Protein AF-A0A182JF15-F1 (afdb_monomer_lite)

Organism: Anopheles atroparvus (NCBI:txid41427)

InterPro domains:
  IPR009947 NADH dehydrogenase [ubiquinone] 1 alpha subcomplex subunit 7 [PF07347] (35-104)
  IPR009947 NADH dehydrogenase [ubiquinone] 1 alpha subcomplex subunit 7 [PTHR12485] (27-107)

pLDDT: mean 77.52, std 18.1, range [44.81, 95.81]

Foldseek 3Di:
DDDDPPVVVVPPDPDDDPPPPPPPPDDPDDPDDDPPVVQVVVCVVVVHRDDDPDDDPVNDDDPDDPDDDDDDDPQPDPPPRDPVVVCVVVVDDDDDDPPVPPVPPPDD

Structure (mmCIF, N/CA/C/O backbone):
data_AF-A0A182JF15-F1
#
_entry.id   AF-A0A182JF15-F1
#
loop_
_atom_site.group_PDB
_atom_site.id
_atom_site.type_symbol
_atom_site.label_atom_id
_atom_site.label_alt_id
_atom_site.label_comp_id
_atom_site.label_asym_id
_atom_site.label_entity_id
_atom_site.label_seq_id
_atom_site.pdbx_PDB_ins_code
_atom_site.Cartn_x
_atom_site.Cartn_y
_atom_site.Cartn_z
_atom_site.occupancy
_atom_site.B_iso_or_equiv
_atom_site.auth_seq_id
_atom_site.auth_comp_id
_atom_site.auth_asym_id
_atom_site.auth_atom_id
_atom_site.pdbx_PDB_model_num
ATOM 1 N N . LEU A 1 1 ? -16.891 -14.675 -47.297 1.00 50.59 1 LEU A N 1
ATOM 2 C CA . LEU A 1 1 ? -18.079 -15.525 -47.072 1.00 50.59 1 LEU A CA 1
ATOM 3 C C . LEU A 1 1 ? -17.564 -16.767 -46.359 1.00 50.59 1 LEU A C 1
ATOM 5 O O . LEU A 1 1 ? -16.519 -17.239 -46.787 1.00 50.59 1 LEU A O 1
ATOM 9 N N . GLU A 1 2 ? -18.190 -17.152 -45.241 1.00 55.72 2 GLU A N 1
ATOM 10 C CA . GLU A 1 2 ? -17.717 -18.124 -44.227 1.00 55.72 2 GLU A CA 1
ATOM 11 C C . GLU A 1 2 ? -16.425 -17.678 -43.502 1.00 55.72 2 GLU A C 1
ATOM 13 O O . GLU A 1 2 ? -15.336 -17.748 -44.047 1.00 55.72 2 GLU A O 1
ATOM 18 N N . ASN A 1 3 ? -16.380 -17.155 -42.277 1.00 51.91 3 ASN A N 1
ATOM 19 C CA . ASN A 1 3 ? -17.007 -17.608 -41.041 1.00 51.91 3 ASN A CA 1
ATOM 20 C C . ASN A 1 3 ? -16.859 -16.477 -40.001 1.00 51.91 3 ASN A C 1
ATOM 22 O O . ASN A 1 3 ? -15.788 -16.320 -39.411 1.00 51.91 3 ASN A O 1
ATOM 26 N N . ARG A 1 4 ? -17.899 -15.662 -39.783 1.00 54.47 4 ARG A N 1
ATOM 27 C CA . ARG A 1 4 ? -17.924 -14.654 -38.699 1.00 54.47 4 ARG A CA 1
ATOM 28 C C . ARG A 1 4 ? -18.966 -14.933 -37.613 1.00 54.47 4 ARG A C 1
ATOM 30 O O . ARG A 1 4 ? -19.092 -14.130 -36.697 1.00 54.47 4 ARG A O 1
ATOM 37 N N . ASP A 1 5 ? -19.606 -16.103 -37.633 1.00 54.56 5 ASP A N 1
ATOM 38 C CA . ASP A 1 5 ? -20.839 -16.316 -36.860 1.00 54.56 5 ASP A CA 1
ATOM 39 C C . ASP A 1 5 ? -20.778 -17.449 -35.816 1.00 54.56 5 ASP A C 1
ATOM 41 O O . ASP A 1 5 ? -21.787 -17.774 -35.198 1.00 54.56 5 ASP A O 1
ATOM 45 N N . SER A 1 6 ? -19.599 -18.010 -35.519 1.00 50.53 6 SER A N 1
ATOM 46 C CA . SER A 1 6 ? -19.487 -19.106 -34.532 1.00 50.53 6 SER A CA 1
ATOM 47 C C . SER A 1 6 ? -19.201 -18.656 -33.093 1.00 50.53 6 SER A C 1
ATOM 49 O O . SER A 1 6 ? -19.314 -19.462 -32.172 1.00 50.53 6 SER A O 1
ATOM 51 N N . CYS A 1 7 ? -18.877 -17.380 -32.850 1.00 47.06 7 CYS A N 1
ATOM 52 C CA . CYS A 1 7 ? -18.657 -16.879 -31.482 1.00 47.06 7 CYS A CA 1
ATOM 53 C C . CYS A 1 7 ? -19.948 -16.423 -30.781 1.00 47.06 7 CYS A C 1
ATOM 55 O O . CYS A 1 7 ? -20.002 -16.427 -29.553 1.00 47.06 7 CYS A O 1
ATOM 57 N N . ALA A 1 8 ? -21.004 -16.071 -31.523 1.00 52.19 8 ALA A N 1
ATOM 58 C CA . ALA A 1 8 ? -22.243 -15.560 -30.930 1.00 52.19 8 ALA A CA 1
ATOM 59 C C . ALA A 1 8 ? -23.085 -16.655 -30.241 1.00 52.19 8 ALA A C 1
ATOM 61 O O . ALA A 1 8 ? -23.824 -16.369 -29.300 1.00 52.19 8 ALA A O 1
ATOM 62 N N . ILE A 1 9 ? -22.937 -17.920 -30.651 1.00 52.41 9 ILE A N 1
ATOM 63 C CA . ILE A 1 9 ? -23.761 -19.037 -30.155 1.00 52.41 9 ILE A CA 1
ATOM 64 C C . ILE A 1 9 ? -23.273 -19.571 -28.792 1.00 52.41 9 ILE A C 1
ATOM 66 O O . ILE A 1 9 ? -24.055 -20.156 -28.046 1.00 52.41 9 ILE A O 1
ATOM 70 N N . TRP A 1 10 ? -22.029 -19.294 -28.380 1.00 44.81 10 TRP A N 1
ATOM 71 C CA . TRP A 1 10 ? -21.513 -19.742 -27.074 1.00 44.81 10 TRP A CA 1
ATOM 72 C C . TRP A 1 10 ? -21.663 -18.713 -25.935 1.00 44.81 10 TRP A C 1
ATOM 74 O O . TRP A 1 10 ? -21.242 -18.970 -24.809 1.00 44.81 10 TRP A O 1
ATOM 84 N N . CYS A 1 11 ? -22.305 -17.565 -26.183 1.00 46.03 11 CYS A N 1
ATOM 85 C CA . CYS A 1 11 ? -22.541 -16.543 -25.153 1.00 46.03 11 CYS A CA 1
ATOM 86 C C . CYS A 1 11 ? -23.861 -16.701 -24.373 1.00 46.03 11 CYS A C 1
ATOM 88 O O . CYS A 1 11 ? -24.084 -15.946 -23.431 1.00 46.03 11 CYS A O 1
ATOM 90 N N . ILE A 1 12 ? -24.723 -17.673 -24.705 1.00 53.47 12 ILE A N 1
ATOM 91 C CA . ILE A 1 12 ? -26.084 -17.765 -24.130 1.00 53.47 12 ILE A CA 1
ATOM 92 C C . ILE A 1 12 ? -26.241 -18.820 -23.010 1.00 53.47 12 ILE A C 1
ATOM 94 O O . ILE A 1 12 ? -27.266 -18.831 -22.337 1.00 53.47 12 ILE A O 1
ATOM 98 N N . LEU A 1 13 ? -25.241 -19.655 -22.685 1.00 51.59 13 LEU A N 1
ATOM 99 C CA . LEU A 1 13 ? -25.446 -20.724 -21.685 1.00 51.59 13 LEU A CA 1
ATOM 100 C C . LEU A 1 13 ? -24.301 -20.964 -20.684 1.00 51.59 13 LEU A C 1
ATOM 102 O O . LEU A 1 13 ? -23.949 -22.105 -20.392 1.00 51.59 13 LEU A O 1
ATOM 106 N N . ARG A 1 14 ? -23.760 -19.912 -20.055 1.00 47.81 14 ARG A N 1
ATOM 107 C CA . ARG A 1 14 ? -23.017 -20.063 -18.783 1.00 47.81 14 ARG A CA 1
ATOM 108 C C . ARG A 1 14 ? -23.894 -19.623 -17.615 1.00 47.81 14 ARG A C 1
ATOM 110 O O . ARG A 1 14 ? -23.664 -18.615 -16.955 1.00 47.81 14 ARG A O 1
ATOM 117 N N . SER A 1 15 ? -24.922 -20.439 -17.401 1.00 52.06 15 SER A N 1
ATOM 118 C CA . SER A 1 15 ? -25.762 -20.463 -16.212 1.00 52.06 15 SER A CA 1
ATOM 119 C C . SER A 1 15 ? -24.910 -20.459 -14.940 1.00 52.06 15 SER A C 1
ATOM 121 O O . SER A 1 15 ? -24.071 -21.334 -14.728 1.00 52.06 15 SER A O 1
ATOM 123 N N . ALA A 1 16 ? -25.161 -19.440 -14.122 1.00 57.00 16 ALA A N 1
ATOM 124 C CA . ALA A 1 16 ? -25.026 -19.380 -12.676 1.00 57.00 16 ALA A CA 1
ATOM 125 C C . ALA A 1 16 ? -24.373 -20.594 -11.986 1.00 57.00 16 ALA A C 1
ATOM 127 O O . ALA A 1 16 ? -24.996 -21.638 -11.799 1.00 57.00 16 ALA A O 1
ATOM 128 N N . LYS A 1 17 ? -23.184 -20.373 -11.420 1.00 47.06 17 LYS A N 1
ATOM 129 C CA . LYS A 1 17 ? -22.911 -20.821 -10.051 1.00 47.06 17 LYS A CA 1
ATOM 130 C C . LYS A 1 17 ? -22.375 -19.642 -9.256 1.00 47.06 17 LYS A C 1
ATOM 132 O O . LYS A 1 17 ? -21.184 -19.366 -9.217 1.00 47.06 17 LYS A O 1
ATOM 137 N N . SER A 1 18 ? -23.331 -18.941 -8.654 1.00 47.44 18 SER A N 1
ATOM 138 C CA . SER A 1 18 ? -23.145 -18.148 -7.448 1.00 47.44 18 SER A CA 1
ATOM 139 C C . SER A 1 18 ? -22.393 -19.000 -6.425 1.00 47.44 18 SER A C 1
ATOM 141 O O . SER A 1 18 ? -22.971 -19.892 -5.807 1.00 47.44 18 SER A O 1
ATOM 143 N N . THR A 1 19 ? -21.093 -18.770 -6.254 1.00 46.03 19 THR A N 1
ATOM 144 C CA . THR A 1 19 ? -20.431 -19.149 -5.007 1.00 46.03 19 THR A CA 1
ATOM 145 C C . THR A 1 19 ? -20.774 -18.061 -4.008 1.00 46.03 19 THR A C 1
ATOM 147 O O . THR A 1 19 ? -20.044 -17.083 -3.841 1.00 46.03 19 THR A O 1
ATOM 150 N N . SER A 1 20 ? -21.943 -18.207 -3.387 1.00 45.06 20 SER A N 1
ATOM 151 C CA . SER A 1 20 ? -22.296 -17.484 -2.178 1.00 45.06 20 SER A CA 1
ATOM 152 C C . SER A 1 20 ? -21.253 -17.836 -1.124 1.00 45.06 20 SER A C 1
ATOM 154 O O . SER A 1 20 ? -21.343 -18.877 -0.471 1.00 45.06 20 SER A O 1
ATOM 156 N N . VAL A 1 21 ? -20.226 -16.999 -0.989 1.00 55.66 21 VAL A N 1
ATOM 157 C CA . VAL A 1 21 ? -19.327 -17.061 0.158 1.00 55.66 21 VAL A CA 1
ATOM 158 C C . VAL A 1 21 ? -20.215 -16.813 1.368 1.00 55.66 21 VAL A C 1
ATOM 160 O O . VAL A 1 21 ? -20.765 -15.724 1.546 1.00 55.66 21 VAL A O 1
ATOM 163 N N . SER A 1 22 ? -20.451 -17.875 2.129 1.00 49.88 22 SER A N 1
ATOM 164 C CA . SER A 1 22 ? -21.255 -17.876 3.338 1.00 49.88 22 SER A CA 1
ATOM 165 C C . SER A 1 22 ? -20.745 -16.778 4.263 1.00 49.88 22 SER A C 1
ATOM 167 O O . SER A 1 22 ? -19.669 -16.890 4.850 1.00 49.88 22 SER A O 1
ATOM 169 N N . ARG A 1 23 ? -21.522 -15.696 4.362 1.00 56.94 23 ARG A N 1
ATOM 170 C CA . ARG A 1 23 ? -21.331 -14.615 5.325 1.00 56.94 23 ARG A CA 1
ATOM 171 C C . ARG A 1 23 ? -21.442 -15.220 6.720 1.00 56.94 23 ARG A C 1
ATOM 173 O O . ARG A 1 23 ? -22.545 -15.415 7.226 1.00 56.94 23 ARG A O 1
ATOM 180 N N . LEU A 1 24 ? -20.298 -15.543 7.316 1.00 59.84 24 LEU A N 1
ATOM 181 C CA . LEU A 1 24 ? -20.213 -15.944 8.712 1.00 59.84 24 LEU A CA 1
ATOM 182 C C . LEU A 1 24 ? -20.822 -14.819 9.557 1.00 59.84 24 LEU A C 1
ATOM 184 O O . LEU A 1 24 ? -20.348 -13.682 9.555 1.00 59.84 24 LEU A O 1
ATOM 188 N N . LYS A 1 25 ? -21.939 -15.126 10.223 1.00 54.91 25 LYS A N 1
ATOM 189 C CA . LYS A 1 25 ? -22.543 -14.252 11.228 1.00 54.91 25 LYS A CA 1
ATOM 190 C C . LYS A 1 25 ? -21.609 -14.240 12.432 1.00 54.91 25 LYS A C 1
ATOM 192 O O . LYS A 1 25 ? -21.619 -15.175 13.226 1.00 54.91 25 LYS A O 1
ATOM 197 N N . MET A 1 26 ? -20.815 -13.184 12.561 1.00 62.12 26 MET A N 1
ATOM 198 C CA . MET A 1 26 ? -20.090 -12.912 13.796 1.00 62.12 26 MET A CA 1
ATOM 199 C C . MET A 1 26 ? -21.112 -12.615 14.897 1.00 62.12 26 MET A C 1
ATOM 201 O O . MET A 1 26 ? -21.997 -11.771 14.725 1.00 62.12 26 MET A O 1
ATOM 205 N N . SER A 1 27 ? -21.024 -13.337 16.015 1.00 59.31 27 SER A N 1
ATOM 206 C CA . SER A 1 27 ? -21.768 -13.005 17.229 1.00 59.31 27 SER A CA 1
ATOM 207 C C . SER A 1 27 ? -21.460 -11.559 17.605 1.00 59.31 27 SER A C 1
ATOM 209 O O . SER A 1 27 ? -20.292 -11.179 17.637 1.00 59.31 27 SER A O 1
ATOM 211 N N . LYS A 1 28 ? -22.490 -10.756 17.885 1.00 65.75 28 LYS A N 1
ATOM 212 C CA . LYS A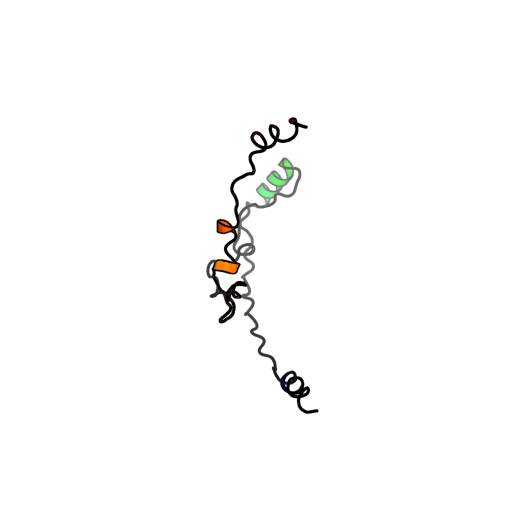 1 28 ? -22.356 -9.337 18.236 1.00 65.75 28 LYS A CA 1
ATOM 213 C C . LYS A 1 28 ? -21.737 -9.201 19.633 1.00 65.75 28 LYS A C 1
ATOM 215 O O . LYS A 1 28 ? -22.442 -8.974 20.612 1.00 65.75 28 LYS A O 1
ATOM 220 N N . ILE A 1 29 ? -20.427 -9.403 19.725 1.00 73.94 29 ILE A N 1
ATOM 221 C CA . ILE A 1 29 ? -19.655 -9.215 20.949 1.00 73.94 29 ILE A CA 1
ATOM 222 C C . ILE A 1 29 ? -19.489 -7.710 21.131 1.00 73.94 29 ILE A C 1
ATOM 224 O O . ILE A 1 29 ? -19.011 -7.005 20.245 1.00 73.94 29 ILE A O 1
ATOM 228 N N . VAL A 1 30 ? -19.930 -7.192 22.275 1.00 79.56 30 VAL A N 1
ATOM 229 C CA . VAL A 1 30 ? -19.707 -5.784 22.611 1.00 79.56 30 VAL A CA 1
ATOM 230 C C . VAL A 1 30 ? -18.199 -5.558 22.727 1.00 79.56 30 VAL A C 1
ATOM 232 O O . VAL A 1 30 ? -17.496 -6.342 23.367 1.00 79.56 30 VAL A O 1
ATOM 235 N N . ARG A 1 31 ? -17.692 -4.495 22.091 1.00 85.31 31 ARG A N 1
ATOM 236 C CA . ARG A 1 31 ? -16.275 -4.121 22.180 1.00 85.31 31 ARG A CA 1
ATOM 237 C C . ARG A 1 31 ? -15.880 -3.947 23.644 1.00 85.31 31 ARG A C 1
ATOM 239 O O . ARG A 1 31 ? -16.648 -3.417 24.444 1.00 85.31 31 ARG A O 1
ATOM 246 N N . ARG A 1 32 ? -14.676 -4.402 23.997 1.00 86.69 32 ARG A N 1
ATOM 247 C CA . ARG A 1 32 ? -14.158 -4.226 25.356 1.00 86.69 32 ARG A CA 1
ATOM 248 C C . ARG A 1 32 ? -13.867 -2.746 25.589 1.00 86.69 32 ARG A C 1
ATOM 250 O O . ARG A 1 32 ? -12.884 -2.222 25.072 1.00 86.69 32 ARG A O 1
ATOM 257 N N . ASP A 1 33 ? -14.722 -2.113 26.383 1.00 86.94 33 ASP A N 1
ATOM 258 C CA . ASP A 1 33 ? -14.582 -0.744 26.868 1.00 86.94 33 ASP A CA 1
ATOM 259 C C . ASP A 1 33 ? -14.610 -0.714 28.408 1.00 86.94 33 ASP A C 1
ATOM 261 O O . ASP A 1 33 ? -14.879 -1.712 29.075 1.00 86.94 33 ASP A O 1
ATOM 265 N N . ILE A 1 34 ? -14.290 0.445 28.981 1.00 87.94 34 ILE A N 1
ATOM 266 C CA . ILE A 1 34 ? -14.240 0.681 30.434 1.00 87.94 34 ILE A CA 1
ATOM 267 C C . ILE A 1 34 ? -15.676 0.739 31.003 1.00 87.94 34 ILE A C 1
ATOM 269 O O . ILE A 1 34 ? -16.629 0.884 30.243 1.00 87.94 34 ILE A O 1
ATOM 273 N N . SER A 1 35 ? -15.869 0.666 32.324 1.00 92.44 35 SER A N 1
ATOM 274 C CA . SER A 1 35 ? -17.180 0.883 32.958 1.00 92.44 35 SER A CA 1
ATOM 275 C C . SER A 1 35 ? -17.834 2.213 32.521 1.00 92.44 35 SER A C 1
ATOM 277 O O . SER A 1 35 ? -17.135 3.213 32.322 1.00 92.44 35 SER A O 1
ATOM 279 N N . PRO A 1 36 ? -19.173 2.271 32.380 1.00 90.31 36 PRO A N 1
ATOM 280 C CA . PRO A 1 36 ? -19.873 3.429 31.812 1.00 90.31 36 PRO A CA 1
ATOM 281 C C . PRO A 1 36 ? -19.652 4.730 32.601 1.00 90.31 36 PRO A C 1
ATOM 283 O O . PRO A 1 36 ? -19.573 5.804 32.009 1.00 90.31 36 PRO A O 1
ATOM 286 N N . MET A 1 37 ? -19.458 4.639 33.920 1.00 94.38 37 MET A N 1
ATOM 287 C CA . MET A 1 37 ? -19.117 5.788 34.767 1.00 94.38 37 MET A CA 1
ATOM 288 C C . MET A 1 37 ? -17.772 6.414 34.367 1.00 94.38 37 MET A C 1
ATOM 290 O O . MET A 1 37 ? -17.668 7.625 34.177 1.00 94.38 37 MET A O 1
ATOM 294 N N . LEU A 1 38 ? -16.743 5.587 34.176 1.00 94.38 38 LEU A N 1
ATOM 295 C CA . LEU A 1 38 ? -15.421 6.054 33.758 1.00 94.38 38 LEU A CA 1
ATOM 296 C C . LEU A 1 38 ? -15.415 6.511 32.293 1.00 94.38 38 LEU A C 1
ATOM 298 O O . LEU A 1 38 ? -14.675 7.428 31.940 1.00 94.38 38 LEU A O 1
ATOM 302 N N . GLN A 1 39 ? -16.265 5.931 31.438 1.00 92.81 39 GLN A N 1
ATOM 303 C CA . GLN A 1 39 ? -16.451 6.427 30.072 1.00 92.81 39 GLN A CA 1
ATOM 304 C C . GLN A 1 39 ? -17.009 7.856 30.053 1.00 92.81 39 GLN A C 1
ATOM 306 O O . GLN A 1 39 ? -16.542 8.668 29.253 1.00 92.81 39 GLN A O 1
ATOM 311 N N . ALA A 1 40 ? -17.972 8.170 30.926 1.00 92.75 40 ALA A N 1
ATOM 312 C CA . ALA A 1 40 ? -18.540 9.511 31.043 1.00 92.75 40 ALA A CA 1
ATOM 313 C C . ALA A 1 40 ? -17.493 10.523 31.526 1.00 92.75 40 ALA A C 1
ATOM 315 O O . ALA A 1 40 ? -17.319 11.559 30.886 1.00 92.75 40 ALA A O 1
ATOM 316 N N . LEU A 1 41 ? -16.724 10.178 32.566 1.00 95.81 41 LEU A N 1
ATOM 317 C CA . LEU A 1 41 ? -15.618 11.010 33.052 1.00 95.81 41 LEU A CA 1
ATOM 318 C C . LEU A 1 41 ? -14.578 11.273 31.951 1.00 95.81 41 LEU A C 1
ATOM 320 O O . LEU A 1 41 ? -14.169 12.409 31.728 1.00 95.81 41 LEU A O 1
ATOM 324 N N . ARG A 1 42 ? -14.192 10.231 31.207 1.00 93.50 42 ARG A N 1
ATOM 325 C CA . ARG A 1 42 ? -13.258 10.342 30.080 1.00 93.50 42 ARG A CA 1
ATOM 326 C C . ARG A 1 42 ? -13.793 11.260 28.980 1.00 93.50 42 ARG A C 1
ATOM 328 O O . ARG A 1 42 ? -13.051 12.095 28.477 1.00 93.50 42 ARG A O 1
ATOM 335 N N . ASN A 1 43 ? -15.058 11.101 28.589 1.00 94.62 43 ASN A N 1
ATOM 336 C CA . ASN A 1 43 ? -15.666 11.927 27.543 1.00 94.62 43 ASN A CA 1
ATOM 337 C C . ASN A 1 43 ? -15.818 13.390 27.991 1.00 94.62 43 ASN A C 1
ATOM 339 O O . ASN A 1 43 ? -15.676 14.288 27.164 1.00 94.62 43 ASN A O 1
ATOM 343 N N . PHE A 1 44 ? -16.059 13.619 29.285 1.00 94.88 44 PHE A N 1
ATOM 344 C CA . PHE A 1 44 ? -16.112 14.949 29.883 1.00 94.88 44 PHE A CA 1
ATOM 345 C C . PHE A 1 44 ? -14.746 15.646 29.827 1.00 94.88 44 PHE A C 1
ATOM 347 O O . PHE A 1 44 ? -14.644 16.724 29.251 1.00 94.88 44 PHE A O 1
ATOM 354 N N . LEU A 1 45 ? -13.683 14.999 30.320 1.00 95.62 45 LEU A N 1
ATOM 355 C CA . LEU A 1 45 ? -12.328 15.571 30.312 1.00 95.62 45 LEU A CA 1
ATOM 356 C C . LEU A 1 45 ? -11.773 15.786 28.896 1.00 95.62 45 LEU A C 1
ATOM 358 O O . LEU A 1 45 ? -10.987 16.700 28.671 1.00 95.62 45 LEU A O 1
ATOM 362 N N . LEU A 1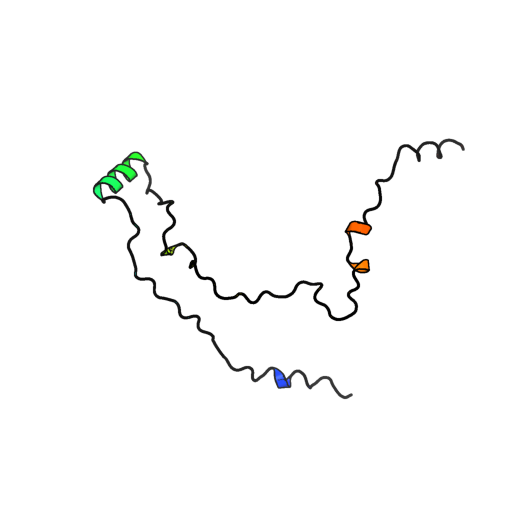 46 ? -12.172 14.950 27.933 1.00 93.19 46 LEU A N 1
ATOM 363 C CA . LEU A 1 46 ? -11.739 15.073 26.539 1.00 93.19 46 LEU A CA 1
ATOM 364 C C . LEU A 1 46 ? -12.573 16.068 25.719 1.00 93.19 46 LEU A C 1
ATOM 366 O O . LEU A 1 46 ? -12.176 16.382 24.597 1.00 93.19 46 LEU A O 1
ATOM 370 N N . GLY A 1 47 ? -13.745 16.495 26.206 1.00 94.44 47 GLY A N 1
ATOM 371 C CA . GLY A 1 47 ? -14.684 17.338 25.453 1.00 94.44 47 GLY A CA 1
ATOM 372 C C . GLY A 1 47 ? -15.228 16.695 24.166 1.00 94.44 47 GLY A C 1
ATOM 373 O O . GLY A 1 47 ? -15.810 17.375 23.324 1.00 94.44 47 GLY A O 1
ATOM 374 N N . ARG A 1 48 ? -15.025 15.385 23.975 1.00 92.81 48 ARG A N 1
ATOM 375 C CA . ARG A 1 48 ? -15.437 14.629 22.783 1.00 92.81 48 ARG A CA 1
ATOM 376 C C . ARG A 1 48 ? -15.706 13.171 23.124 1.00 92.81 48 ARG A C 1
ATOM 378 O O . ARG A 1 48 ? -15.197 12.640 24.111 1.00 92.81 48 ARG A O 1
ATOM 385 N N . LYS A 1 49 ? -16.451 12.487 22.252 1.00 89.75 49 LYS A N 1
ATOM 386 C CA . LYS A 1 49 ? -16.615 11.031 22.343 1.00 89.75 49 LYS A CA 1
ATOM 387 C C . LYS A 1 49 ? -15.274 10.354 22.058 1.00 89.75 49 LYS A C 1
ATOM 389 O O . LYS A 1 49 ? -14.666 10.573 21.009 1.00 89.75 49 LYS A O 1
ATOM 394 N N . HIS A 1 50 ? -14.808 9.547 23.003 1.00 90.75 50 HIS A N 1
ATOM 395 C CA . HIS A 1 50 ? -13.579 8.784 22.841 1.00 90.75 50 HIS A CA 1
ATOM 396 C C . HIS A 1 50 ? -13.736 7.719 21.744 1.00 90.75 50 HIS A C 1
ATOM 398 O O . HIS A 1 50 ? -14.642 6.890 21.812 1.00 90.75 50 HIS A O 1
ATOM 404 N N . ASN A 1 51 ? -12.836 7.730 20.758 1.00 87.50 51 ASN A N 1
ATOM 405 C CA . ASN A 1 51 ? -12.751 6.701 19.724 1.00 87.50 51 ASN A CA 1
ATOM 406 C C . ASN A 1 51 ? -11.735 5.632 20.147 1.00 87.50 51 ASN A C 1
ATOM 408 O O . ASN A 1 51 ? -10.589 5.965 20.452 1.00 87.50 51 ASN A O 1
ATOM 412 N N . ASN A 1 52 ? -12.155 4.369 20.170 1.00 86.81 52 ASN A N 1
ATOM 413 C CA . ASN A 1 52 ? -11.312 3.260 20.592 1.00 86.81 52 ASN A CA 1
ATOM 414 C C . ASN A 1 52 ? -10.368 2.853 19.443 1.00 86.81 52 ASN A C 1
ATOM 416 O O . ASN A 1 52 ? -10.817 2.380 18.402 1.00 86.81 52 ASN A O 1
ATOM 420 N N . ALA A 1 53 ? -9.060 3.053 19.630 1.00 87.69 53 ALA A N 1
ATOM 421 C CA . ALA A 1 53 ? -8.034 2.722 18.635 1.00 87.69 53 ALA A CA 1
ATOM 422 C C . ALA A 1 53 ? -7.641 1.231 18.628 1.00 87.69 53 ALA A C 1
ATOM 424 O O . ALA A 1 53 ? -6.845 0.804 17.787 1.00 87.69 53 ALA A O 1
ATOM 425 N N . LEU A 1 54 ? -8.159 0.436 19.571 1.00 88.88 54 LEU A N 1
ATOM 426 C CA . LEU A 1 54 ? -7.874 -0.989 19.622 1.00 88.88 54 LEU A CA 1
ATOM 427 C C . LEU A 1 54 ? -8.545 -1.693 18.442 1.00 88.88 54 LEU A C 1
ATOM 429 O O . LEU A 1 54 ? -9.682 -1.413 18.062 1.00 88.88 54 LEU A O 1
ATOM 433 N N . ARG A 1 55 ? -7.816 -2.649 17.870 1.00 89.25 55 ARG A N 1
ATOM 434 C CA . ARG A 1 55 ? -8.318 -3.480 16.783 1.00 89.25 55 ARG A CA 1
ATOM 435 C C . ARG A 1 55 ? -9.082 -4.651 17.398 1.00 89.25 55 ARG A C 1
ATOM 437 O O . ARG A 1 55 ? -8.501 -5.446 18.131 1.00 89.25 55 ARG A O 1
ATOM 444 N N . PHE A 1 56 ? -10.375 -4.724 17.112 1.00 89.25 56 PHE A N 1
ATOM 445 C CA . PHE A 1 56 ? -11.257 -5.810 17.538 1.00 89.25 56 PHE A CA 1
ATOM 446 C C . PHE A 1 56 ? -11.554 -6.743 16.371 1.00 89.25 56 PHE A C 1
ATOM 448 O O . PHE A 1 56 ? -11.507 -6.308 15.223 1.00 89.25 56 PHE A O 1
ATOM 455 N N . GLU A 1 57 ? -11.938 -7.981 16.670 1.00 84.12 57 GLU A N 1
ATOM 456 C CA . GLU A 1 57 ? -12.221 -9.018 15.668 1.00 84.12 57 GLU A CA 1
ATOM 457 C C . GLU A 1 57 ? -13.238 -8.566 14.603 1.00 84.12 57 GLU A C 1
ATOM 459 O O . GLU A 1 57 ? -13.080 -8.880 13.431 1.00 84.12 57 GLU A O 1
ATOM 464 N N . ASP A 1 58 ? -14.225 -7.742 14.975 1.00 83.38 58 ASP A N 1
ATOM 465 C CA . ASP A 1 58 ? -15.239 -7.221 14.044 1.00 83.38 58 ASP A CA 1
ATOM 466 C C . ASP A 1 58 ? -14.675 -6.298 12.949 1.00 83.38 58 ASP A C 1
ATOM 468 O O . ASP A 1 58 ? -15.312 -6.094 11.917 1.00 83.38 58 ASP A O 1
ATOM 472 N N . GLY A 1 59 ? -13.535 -5.654 13.211 1.00 83.44 59 GLY A N 1
ATOM 473 C CA . GLY A 1 59 ? -12.922 -4.658 12.327 1.00 83.44 59 GLY A CA 1
ATOM 474 C C . GLY A 1 59 ? -11.655 -5.146 11.630 1.00 83.44 59 GLY A C 1
ATOM 475 O O . GLY A 1 59 ? -11.017 -4.362 10.929 1.00 83.44 59 GLY A O 1
ATOM 476 N N . ILE A 1 60 ? -11.262 -6.401 11.848 1.00 88.94 60 ILE A N 1
ATOM 477 C CA . ILE A 1 60 ? -10.061 -7.003 11.266 1.00 88.94 60 ILE A CA 1
ATOM 478 C C . ILE A 1 60 ? -10.508 -8.117 10.316 1.00 88.94 60 ILE A C 1
ATOM 480 O O . ILE A 1 60 ? -11.489 -8.813 10.561 1.00 88.94 60 ILE A O 1
ATOM 484 N N . ALA A 1 61 ? -9.785 -8.293 9.211 1.00 88.75 61 ALA A N 1
ATOM 485 C CA . ALA A 1 61 ? -9.957 -9.475 8.376 1.00 88.75 61 ALA A CA 1
ATOM 486 C C . ALA A 1 61 ? -9.620 -10.756 9.165 1.00 88.75 61 ALA A C 1
ATOM 488 O O . ALA A 1 61 ? -8.813 -10.741 10.097 1.00 88.75 61 ALA A O 1
ATOM 489 N N . ALA A 1 62 ? -10.215 -11.882 8.777 1.00 89.06 62 ALA A N 1
ATOM 490 C CA . ALA A 1 62 ? -9.893 -13.166 9.387 1.00 89.06 62 ALA A CA 1
ATOM 491 C C . ALA A 1 62 ? -8.391 -13.479 9.259 1.00 89.06 62 ALA A C 1
ATOM 493 O O . ALA A 1 62 ? -7.747 -13.144 8.266 1.00 89.06 62 ALA A O 1
ATOM 494 N N . ARG A 1 63 ? -7.832 -14.159 10.266 1.00 89.00 63 ARG A N 1
ATOM 495 C CA . ARG A 1 63 ? -6.424 -14.599 10.254 1.00 89.00 63 ARG A CA 1
ATOM 496 C C . ARG A 1 63 ? -6.157 -15.644 9.169 1.00 89.00 63 ARG A C 1
ATOM 498 O O . ARG A 1 63 ? -5.045 -15.730 8.663 1.00 89.00 63 ARG A O 1
ATOM 505 N N . THR A 1 64 ? -7.170 -16.439 8.838 1.00 92.12 64 THR A N 1
ATOM 506 C CA . THR A 1 64 ? -7.116 -17.473 7.809 1.00 92.12 64 THR A CA 1
ATOM 507 C C . THR A 1 64 ? -7.651 -16.910 6.497 1.00 92.12 64 THR A C 1
ATOM 509 O O . THR A 1 64 ? -8.848 -16.676 6.339 1.00 92.12 64 THR A O 1
ATOM 512 N N . GLN A 1 65 ? -6.753 -16.673 5.543 1.00 92.50 65 GLN A N 1
ATOM 513 C CA . GLN A 1 65 ? -7.121 -16.218 4.207 1.00 92.50 65 GLN A CA 1
ATOM 514 C C . GLN A 1 65 ? -7.289 -17.439 3.281 1.00 92.50 65 GLN A C 1
ATOM 516 O O . GLN A 1 65 ? -6.413 -18.306 3.278 1.00 92.50 65 GLN A O 1
ATOM 521 N N . PRO A 1 66 ? -8.378 -17.551 2.498 1.00 93.75 66 PRO A N 1
ATOM 522 C CA . PRO A 1 66 ? -8.492 -18.579 1.464 1.00 93.75 66 PRO A CA 1
ATOM 523 C C . PRO A 1 66 ? -7.380 -18.448 0.409 1.00 93.75 66 PRO A C 1
ATOM 525 O O . PRO A 1 66 ? -6.881 -17.339 0.193 1.00 93.75 66 PRO A O 1
ATOM 528 N N . PRO A 1 67 ? -7.014 -19.548 -0.278 1.00 94.44 67 PRO A N 1
ATOM 529 C CA . PRO A 1 67 ? -6.017 -19.499 -1.340 1.00 94.44 67 PRO A CA 1
ATOM 530 C C . PRO A 1 67 ? -6.460 -18.503 -2.426 1.00 94.44 67 PRO A C 1
ATOM 532 O O . PRO A 1 67 ? -7.573 -18.630 -2.948 1.00 94.44 67 PRO A O 1
ATOM 535 N N . PRO A 1 68 ? -5.639 -17.489 -2.751 1.00 93.25 68 PRO A N 1
ATOM 536 C CA . PRO A 1 68 ? -6.004 -16.492 -3.744 1.00 93.25 68 PRO A CA 1
ATOM 537 C C . PRO A 1 68 ? -5.674 -16.990 -5.162 1.00 93.25 68 PRO A C 1
ATOM 539 O O . PRO A 1 68 ? -4.670 -17.666 -5.371 1.00 93.25 68 PRO A O 1
ATOM 542 N N . ASN A 1 69 ? -6.504 -16.632 -6.145 1.00 95.25 69 ASN A N 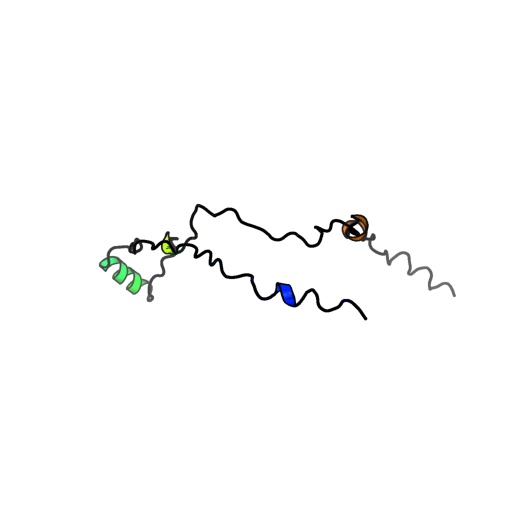1
ATOM 543 C CA . ASN A 1 69 ? -6.226 -16.848 -7.568 1.00 95.25 69 ASN A CA 1
ATOM 544 C C . ASN A 1 69 ? -5.813 -15.509 -8.196 1.00 95.25 69 ASN A C 1
ATOM 546 O O . ASN A 1 69 ? -6.674 -14.670 -8.471 1.00 95.25 69 ASN A O 1
ATOM 550 N N . LEU A 1 70 ? -4.506 -15.272 -8.326 1.00 93.81 70 LEU A N 1
ATOM 551 C CA . LEU A 1 70 ? -3.973 -14.015 -8.857 1.00 93.81 70 LEU A CA 1
ATOM 552 C C . LEU A 1 70 ? -3.945 -14.075 -10.390 1.00 93.81 70 LEU A C 1
ATOM 554 O O . LEU A 1 70 ? -3.551 -15.103 -10.936 1.00 93.81 70 LEU A O 1
ATOM 558 N N . PRO A 1 71 ? -4.327 -12.994 -11.092 1.00 94.94 71 PRO A N 1
ATOM 559 C CA . PRO A 1 71 ? -4.139 -12.924 -12.532 1.00 94.94 71 PRO A CA 1
ATOM 560 C C . PRO A 1 71 ? -2.648 -12.858 -12.875 1.00 94.94 71 PRO A C 1
ATOM 562 O O . PRO A 1 71 ? -1.846 -12.286 -12.131 1.00 94.94 71 PRO A O 1
ATOM 565 N N . ASP A 1 72 ? -2.297 -13.407 -14.032 1.00 94.75 72 ASP A N 1
ATOM 566 C CA . ASP A 1 72 ? -0.927 -13.385 -14.526 1.00 94.75 72 ASP A CA 1
ATOM 567 C C . ASP A 1 72 ? -0.463 -11.974 -14.914 1.00 94.75 72 ASP A C 1
ATOM 569 O O . ASP A 1 72 ? -1.246 -11.093 -15.282 1.00 94.75 72 ASP A O 1
ATOM 573 N N . GLY A 1 73 ? 0.854 -11.769 -14.875 1.00 93.94 73 GLY A N 1
ATOM 574 C CA . GLY A 1 73 ? 1.479 -10.536 -15.342 1.00 93.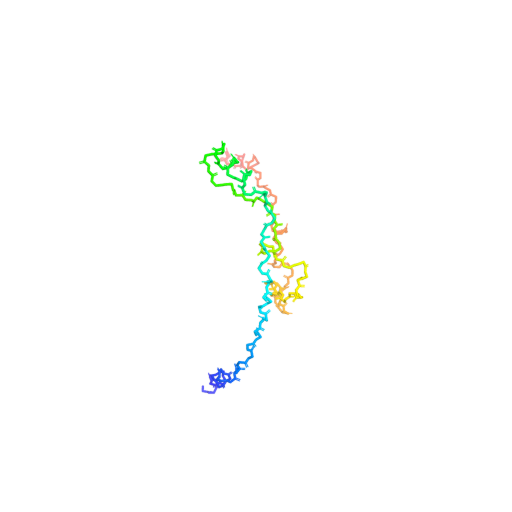94 73 GLY A CA 1
ATOM 575 C C . GLY A 1 73 ? 1.473 -10.389 -16.875 1.00 93.94 73 GLY A C 1
ATOM 576 O O . GLY A 1 73 ? 1.304 -11.360 -17.614 1.00 93.94 73 GLY A O 1
ATOM 577 N N . PRO A 1 74 ? 1.768 -9.183 -17.395 1.00 91.25 74 PRO A N 1
ATOM 578 C CA . PRO A 1 74 ? 1.719 -8.875 -18.832 1.00 91.25 74 PRO A CA 1
ATOM 579 C C . PRO A 1 74 ? 2.738 -9.657 -19.679 1.00 91.25 74 PRO A C 1
ATOM 581 O O . PRO A 1 74 ? 2.586 -9.776 -20.896 1.00 91.25 74 PRO A O 1
ATOM 584 N N . ALA A 1 75 ? 3.781 -10.189 -19.039 1.00 90.88 75 ALA A N 1
ATOM 585 C CA . ALA A 1 75 ? 4.813 -11.006 -19.663 1.00 90.88 75 ALA A CA 1
ATOM 586 C C . ALA A 1 75 ? 4.514 -12.517 -19.598 1.00 90.88 75 ALA A C 1
ATOM 588 O O . ALA A 1 75 ? 5.390 -13.307 -19.936 1.00 90.88 75 ALA A O 1
ATOM 589 N N . HIS A 1 76 ? 3.314 -12.950 -19.198 1.00 92.31 76 HIS A N 1
ATOM 590 C CA . HIS A 1 76 ? 2.909 -14.361 -19.240 1.00 92.31 76 HIS A CA 1
ATOM 591 C C . HIS A 1 76 ? 2.338 -14.733 -20.622 1.00 92.31 76 HIS A C 1
ATOM 593 O O . HIS A 1 76 ? 1.170 -15.071 -20.787 1.00 92.31 76 HIS A O 1
ATOM 599 N N . LYS A 1 77 ? 3.172 -14.592 -21.659 1.00 93.25 77 LYS A N 1
ATOM 600 C CA . LYS A 1 77 ? 2.839 -14.919 -23.056 1.00 93.25 77 LYS A CA 1
ATOM 601 C C . LYS A 1 77 ? 3.693 -16.095 -23.522 1.00 93.25 77 LYS A C 1
ATOM 603 O O . LYS A 1 77 ? 4.904 -16.083 -23.298 1.00 93.25 77 LYS A O 1
ATOM 608 N N . LEU A 1 78 ? 3.071 -17.064 -24.198 1.00 92.31 78 LEU A N 1
ATOM 609 C CA . LEU A 1 78 ? 3.726 -18.283 -24.698 1.00 92.31 78 LEU A CA 1
ATOM 610 C C . LEU A 1 78 ? 4.618 -18.038 -25.927 1.00 92.31 78 LEU A C 1
ATOM 612 O O . LEU A 1 78 ? 5.574 -18.774 -26.150 1.00 92.31 78 LEU A O 1
ATOM 616 N N . SER A 1 79 ? 4.322 -17.009 -26.725 1.00 93.19 79 SER A N 1
ATOM 617 C CA . SER A 1 79 ? 5.047 -16.666 -27.954 1.00 93.19 79 SER A CA 1
ATOM 618 C C . SER A 1 79 ? 5.301 -15.159 -28.057 1.00 93.19 79 SER A C 1
ATOM 620 O O . SER A 1 79 ? 4.678 -14.363 -27.352 1.00 93.19 79 SER A O 1
ATOM 622 N N . ALA A 1 80 ? 6.256 -14.774 -28.916 1.00 89.69 80 ALA A N 1
ATOM 623 C CA . ALA A 1 80 ? 6.637 -13.379 -29.179 1.00 89.69 80 ALA A CA 1
ATOM 624 C C . ALA A 1 80 ? 6.968 -12.562 -27.909 1.00 89.69 80 ALA A C 1
ATOM 626 O O . ALA A 1 80 ? 6.596 -11.398 -27.775 1.00 89.69 80 ALA A O 1
ATOM 627 N N . ASN A 1 81 ? 7.663 -13.184 -26.951 1.00 92.31 81 ASN A N 1
ATOM 628 C CA . ASN A 1 81 ? 7.913 -12.620 -25.622 1.00 92.31 81 ASN A CA 1
ATOM 629 C C . ASN A 1 81 ? 9.381 -12.782 -25.191 1.00 92.31 81 ASN A C 1
ATOM 631 O O . ASN A 1 81 ? 9.702 -13.327 -24.128 1.00 92.31 81 ASN A O 1
ATOM 635 N N . HIS A 1 82 ? 10.290 -12.339 -26.058 1.00 92.81 82 HIS A N 1
ATOM 636 C CA . HIS A 1 82 ? 11.728 -12.403 -25.812 1.00 92.81 82 HIS A CA 1
ATOM 637 C C . HIS A 1 82 ? 12.158 -11.396 -24.740 1.00 92.81 82 HIS A C 1
ATOM 639 O O . HIS A 1 82 ? 11.730 -10.244 -24.753 1.00 92.81 82 HIS A O 1
ATOM 645 N N . TYR A 1 83 ? 13.048 -11.818 -23.832 1.00 92.50 83 TYR A N 1
ATOM 646 C CA . TYR A 1 83 ? 13.523 -10.969 -22.731 1.00 92.50 83 TYR A CA 1
ATOM 647 C C . TYR A 1 83 ? 14.242 -9.701 -23.216 1.00 92.50 83 TYR A C 1
ATOM 649 O O . TYR A 1 83 ? 14.126 -8.660 -22.586 1.00 92.50 83 TYR A O 1
ATOM 657 N N . VAL A 1 84 ? 14.905 -9.764 -24.373 1.00 90.69 84 VAL A N 1
ATOM 658 C CA . VAL A 1 84 ? 15.632 -8.628 -24.960 1.00 90.69 84 VAL A CA 1
ATOM 659 C C . VAL A 1 84 ? 14.741 -7.416 -25.259 1.00 90.69 84 VAL A C 1
ATOM 661 O O . VAL A 1 84 ? 15.194 -6.294 -25.098 1.00 90.69 84 VAL A O 1
ATOM 664 N N . LEU A 1 85 ? 13.470 -7.624 -25.626 1.00 90.06 85 LEU A N 1
ATOM 665 C CA . LEU A 1 85 ? 12.543 -6.539 -25.981 1.00 90.06 85 LEU A CA 1
ATOM 666 C C . LEU A 1 85 ? 11.893 -5.860 -24.762 1.00 90.06 85 LEU A C 1
ATOM 668 O O . LEU A 1 85 ? 11.178 -4.880 -24.922 1.00 90.06 85 LEU A O 1
ATOM 672 N N . ARG A 1 86 ? 12.074 -6.411 -23.556 1.00 89.38 86 ARG A N 1
ATOM 673 C CA . ARG A 1 86 ? 11.463 -5.916 -22.306 1.00 89.38 86 ARG A CA 1
ATOM 674 C C . ARG A 1 86 ? 12.489 -5.405 -21.294 1.00 89.38 86 ARG A C 1
ATOM 676 O O . ARG A 1 86 ? 12.108 -4.963 -20.212 1.00 89.38 86 ARG A O 1
ATOM 683 N N . ASP A 1 87 ? 13.779 -5.537 -21.592 1.00 92.12 87 ASP A N 1
ATOM 684 C CA . ASP A 1 87 ? 14.852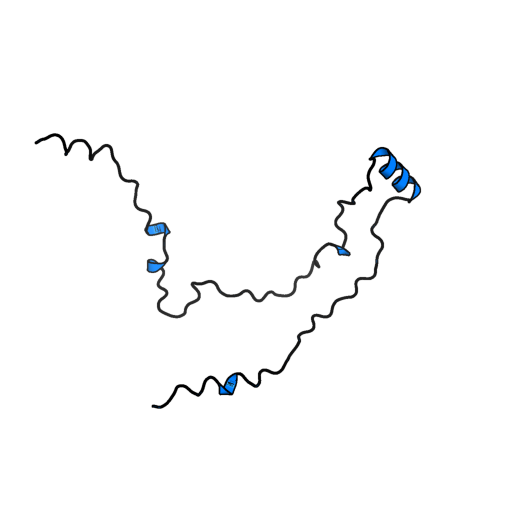 -5.278 -20.635 1.00 92.12 87 ASP A CA 1
ATOM 685 C C . ASP A 1 87 ? 15.294 -3.809 -20.643 1.00 92.12 87 ASP A C 1
ATOM 687 O O . ASP A 1 87 ? 16.363 -3.463 -21.143 1.00 92.12 87 ASP A O 1
ATOM 691 N N . ALA A 1 88 ? 14.504 -2.953 -19.990 1.00 90.69 88 ALA A N 1
ATOM 692 C CA . ALA A 1 88 ? 14.826 -1.534 -19.824 1.00 90.69 88 ALA A CA 1
ATOM 693 C C . ALA A 1 88 ? 16.147 -1.285 -19.065 1.00 90.69 88 ALA A C 1
ATOM 695 O O . ALA A 1 88 ? 16.727 -0.208 -19.157 1.00 90.69 88 ALA A O 1
ATOM 696 N N . ARG A 1 89 ? 16.674 -2.275 -18.326 1.00 93.06 89 ARG A N 1
ATOM 697 C CA . ARG A 1 89 ? 17.949 -2.129 -17.598 1.00 93.06 89 ARG A CA 1
ATOM 698 C C . ARG A 1 89 ? 19.139 -1.979 -18.544 1.00 93.06 89 ARG A C 1
ATOM 700 O O . ARG A 1 89 ? 20.142 -1.394 -18.151 1.00 93.06 89 ARG A O 1
ATOM 707 N N . ARG A 1 90 ? 19.043 -2.540 -19.754 1.00 88.88 90 ARG A N 1
ATOM 708 C CA . ARG A 1 90 ? 20.095 -2.491 -20.784 1.00 88.88 90 ARG A CA 1
ATOM 709 C C . ARG A 1 90 ? 19.911 -1.351 -21.776 1.00 88.88 90 ARG A C 1
ATOM 711 O O . ARG A 1 90 ? 20.838 -1.055 -22.516 1.00 88.88 90 ARG A O 1
ATOM 718 N N . GLU A 1 91 ? 18.743 -0.719 -21.776 1.00 89.75 91 GLU A N 1
ATOM 719 C CA . GLU A 1 91 ? 18.452 0.467 -22.588 1.00 89.75 91 GLU A CA 1
ATOM 720 C C . GLU A 1 91 ? 19.067 1.742 -21.993 1.00 89.75 91 GLU A C 1
ATOM 722 O O . GLU A 1 91 ? 19.165 2.764 -22.669 1.00 89.75 91 GLU A O 1
ATOM 727 N N . VAL A 1 92 ? 19.509 1.689 -20.732 1.00 91.44 92 VAL A N 1
ATOM 728 C CA . VAL A 1 92 ? 20.171 2.809 -20.063 1.00 91.44 92 VAL A CA 1
ATOM 729 C C . VAL A 1 92 ? 21.539 3.056 -20.700 1.00 91.44 92 VAL A C 1
ATOM 731 O O . VAL A 1 92 ? 22.498 2.321 -20.465 1.00 91.44 92 VAL A O 1
ATOM 734 N N . ALA A 1 93 ? 21.627 4.125 -21.491 1.00 89.75 93 ALA A N 1
ATOM 735 C CA . ALA A 1 93 ? 22.887 4.648 -21.997 1.00 89.75 93 ALA A CA 1
ATOM 736 C C . ALA A 1 93 ? 23.621 5.453 -20.906 1.00 89.75 93 ALA A C 1
ATOM 738 O O . ALA A 1 93 ? 22.973 6.074 -20.055 1.00 89.75 93 ALA A O 1
ATOM 739 N N . PRO A 1 94 ? 24.967 5.476 -20.919 1.00 90.56 94 PRO A N 1
ATOM 740 C CA . PRO A 1 94 ? 25.718 6.393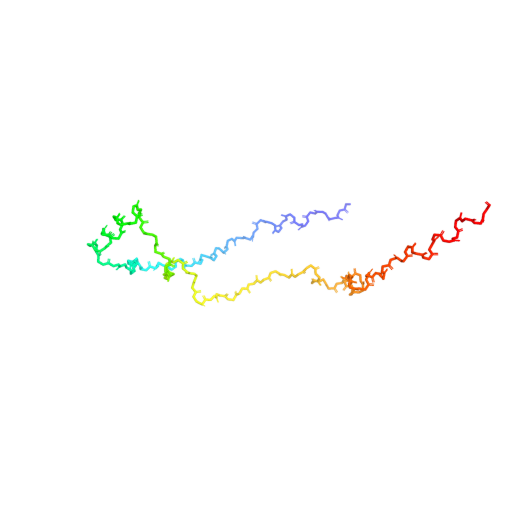 -20.073 1.00 90.56 94 PRO A CA 1
ATOM 741 C C . PRO A 1 94 ? 25.329 7.851 -20.383 1.00 90.56 94 PRO A C 1
ATOM 743 O O . PRO A 1 94 ? 24.936 8.159 -21.513 1.00 90.56 94 PRO A O 1
ATOM 746 N N . PRO A 1 95 ? 25.423 8.760 -19.397 1.00 89.69 95 PRO A N 1
ATOM 747 C CA . PRO A 1 95 ? 25.073 10.160 -19.597 1.00 89.69 95 PRO A CA 1
ATOM 748 C C . PRO A 1 95 ? 25.959 10.804 -20.670 1.00 89.69 95 PRO A C 1
ATOM 750 O O . PRO A 1 95 ? 27.149 10.507 -20.776 1.00 89.69 95 PRO A O 1
ATOM 753 N N . LEU A 1 96 ? 25.371 11.711 -21.451 1.00 84.69 96 LEU A N 1
ATOM 754 C CA . LEU A 1 96 ? 26.089 12.468 -22.474 1.00 84.69 96 LEU A CA 1
ATOM 755 C C . LEU A 1 96 ? 26.988 13.522 -21.813 1.00 84.69 96 LEU A C 1
ATOM 757 O O . LEU A 1 96 ? 26.502 14.390 -21.088 1.00 84.69 96 LEU A O 1
ATOM 761 N N . ASP A 1 97 ? 28.291 13.465 -22.083 1.00 85.06 97 ASP A N 1
ATOM 762 C CA . ASP A 1 97 ? 29.249 14.466 -21.615 1.00 85.06 97 ASP A CA 1
ATOM 763 C C . ASP A 1 97 ? 29.223 15.706 -22.526 1.00 85.06 97 ASP A C 1
ATOM 765 O O . ASP A 1 97 ? 29.635 15.665 -23.686 1.00 85.06 97 ASP A O 1
ATOM 769 N N . LEU A 1 98 ? 28.720 16.824 -21.998 1.00 79.38 98 LEU A N 1
ATOM 770 C CA . LEU A 1 98 ? 28.594 18.097 -22.720 1.00 79.38 98 LEU A CA 1
ATOM 771 C C . LEU A 1 98 ? 29.897 18.914 -22.742 1.00 79.38 98 LEU A C 1
ATOM 773 O O . LEU A 1 98 ? 29.959 19.939 -23.426 1.00 79.38 98 LEU A O 1
ATOM 777 N N . SER A 1 99 ? 30.919 18.512 -21.978 1.00 75.69 99 SER A N 1
ATOM 778 C CA . SER A 1 99 ? 32.184 19.252 -21.875 1.00 75.69 99 SER A CA 1
ATOM 779 C C . SER A 1 99 ? 33.090 19.044 -23.095 1.00 75.69 99 SER A C 1
ATOM 781 O O . SER A 1 99 ? 33.742 19.984 -23.546 1.00 75.69 99 SER A O 1
ATOM 783 N N . SER A 1 100 ? 33.054 17.854 -23.697 1.00 61.84 100 SER A N 1
ATOM 784 C CA . SER A 1 100 ? 33.856 17.483 -24.869 1.00 61.84 100 SER A CA 1
ATOM 785 C C . SER A 1 100 ? 33.313 18.026 -26.201 1.00 61.84 100 SER A C 1
ATOM 787 O O . SER A 1 100 ? 34.084 18.217 -27.140 1.00 61.84 100 SER A O 1
ATOM 789 N N . GLN A 1 101 ? 32.011 18.330 -26.299 1.00 59.59 101 GLN A N 1
ATOM 790 C CA . GLN A 1 101 ? 31.384 18.788 -27.552 1.00 59.59 101 GLN A CA 1
ATOM 791 C C . GLN A 1 101 ? 31.535 20.292 -27.838 1.00 59.59 101 GLN A C 1
ATOM 793 O O . GLN A 1 101 ? 31.450 20.706 -28.993 1.00 59.59 101 GLN A O 1
ATOM 798 N N . LYS A 1 102 ? 31.783 21.131 -26.823 1.00 57.81 102 LYS A N 1
ATOM 799 C CA . LYS A 1 102 ? 31.839 22.597 -27.000 1.00 57.81 102 LYS A CA 1
ATOM 800 C C . LYS A 1 102 ? 33.105 23.103 -27.704 1.00 57.81 102 LYS A C 1
ATOM 802 O O . LYS A 1 102 ? 33.099 24.222 -28.195 1.00 57.81 102 LYS A O 1
ATOM 807 N N . LEU A 1 103 ? 34.160 22.290 -27.805 1.00 56.31 103 LEU A N 1
ATOM 808 C CA . LEU A 1 103 ? 35.435 22.691 -28.423 1.00 56.31 103 LEU A CA 1
ATOM 809 C C . LEU A 1 103 ? 35.491 22.485 -29.949 1.00 56.31 103 LEU A C 1
ATOM 811 O O . LEU A 1 103 ? 36.473 22.871 -30.578 1.00 56.31 103 LEU A O 1
ATOM 815 N N . LEU A 1 104 ? 34.460 21.885 -30.556 1.00 55.62 104 LEU A N 1
ATOM 816 C CA . LEU A 1 104 ? 34.421 21.590 -31.997 1.00 55.62 104 LEU A CA 1
ATOM 817 C C . LEU A 1 104 ? 33.639 22.629 -32.826 1.00 55.62 104 LEU A C 1
ATOM 819 O O . LEU A 1 104 ? 33.679 22.568 -34.049 1.00 55.62 104 LEU A O 1
ATOM 823 N N . ALA A 1 105 ? 32.957 23.590 -32.189 1.00 58.81 105 ALA A N 1
ATOM 824 C CA . ALA A 1 105 ? 32.134 24.603 -32.866 1.00 58.81 105 ALA A CA 1
ATOM 825 C C . ALA A 1 105 ? 32.855 25.939 -33.148 1.00 58.81 105 ALA A C 1
ATOM 827 O O . ALA A 1 105 ? 32.290 26.791 -33.824 1.00 58.81 105 ALA A O 1
ATOM 828 N N . GLU A 1 106 ? 34.085 26.134 -32.655 1.00 55.69 106 GLU A N 1
ATOM 829 C CA . GLU A 1 106 ? 34.782 27.436 -32.696 1.00 55.69 106 GLU A CA 1
ATOM 830 C C . GLU A 1 106 ? 36.000 27.477 -33.645 1.00 55.69 106 GLU A C 1
ATOM 832 O O . GLU A 1 106 ? 36.788 28.418 -33.621 1.00 55.69 106 GLU A O 1
ATOM 837 N N . LYS A 1 107 ? 36.172 26.475 -34.518 1.00 50.00 107 LYS A N 1
ATOM 838 C CA . LYS A 1 107 ? 37.113 26.557 -35.651 1.00 50.00 107 LYS A CA 1
ATOM 839 C C . LYS A 1 107 ? 36.351 26.632 -36.972 1.00 50.00 107 LYS A C 1
ATOM 841 O O . LYS A 1 107 ? 36.203 25.628 -37.666 1.00 50.00 107 LYS A O 1
ATOM 846 N N . GLY A 1 108 ? 35.889 27.838 -37.283 1.00 44.81 108 GLY A N 1
ATOM 847 C CA . GLY A 1 108 ? 35.397 28.277 -38.586 1.00 44.81 108 GLY A CA 1
ATOM 848 C C . GLY A 1 108 ? 35.682 29.757 -38.737 1.00 44.81 108 GLY A C 1
ATOM 849 O O . GLY A 1 108 ? 35.083 30.519 -37.951 1.00 44.81 108 GLY A O 1
#

Secondary structure (DSSP, 8-state):
---S-SSSGGGS----------------PPP----HHHHHHHHHHHTSPPP--S--GGGS--SSPPPP-PPPPTT--SSS--GGGT-HHHH-PPPP-STTTGGGSS--

Sequence (108 aa):
LENRDSCAIWCILRSAKSTSVSRLKMSKIVRRDISPMLQALRNFLLGRKHNNALRFEDGIAARTQPPPNLPDGPAHKLSANHYVLRDARREVAPPLDLSSQKLLAEKG

Radius of gyration: 32.78 Å; chains: 1; bounding box: 63×49×82 Å